Protein AF-A0A938CYE8-F1 (afdb_monomer)

pLDDT: mean 78.58, std 19.73, range [44.91, 98.38]

Radius of gyration: 16.99 Å; Cα contacts (8 Å, |Δi|>4): 42; chains: 1; bounding box: 36×40×44 Å

Nearest PDB structures (foldseek):
  7s5k-assembly1_F  TM=7.234E-01  e=1.205E+00  Myxococcus xanthus

Mean predicted aligned error: 11.72 Å

Solvent-accessible surface area (backbone atoms only — not comparable to full-atom values): 4386 Å² total; per-residue (Å²): 134,87,78,71,55,96,90,54,76,90,62,52,76,68,49,46,52,30,51,50,51,22,50,50,25,52,54,51,29,72,74,51,83,52,68,70,57,28,52,49,23,51,49,51,22,48,53,27,48,29,57,63,72,68,62,54,85,74,58,74,59,53,56,60,67,55,70,69,62,72,86,75,127

Structure (mmCIF, N/CA/C/O backbone):
data_AF-A0A938CYE8-F1
#
_entry.id   AF-A0A938CYE8-F1
#
loop_
_atom_site.group_PDB
_atom_site.id
_atom_site.type_symbol
_atom_site.label_atom_id
_a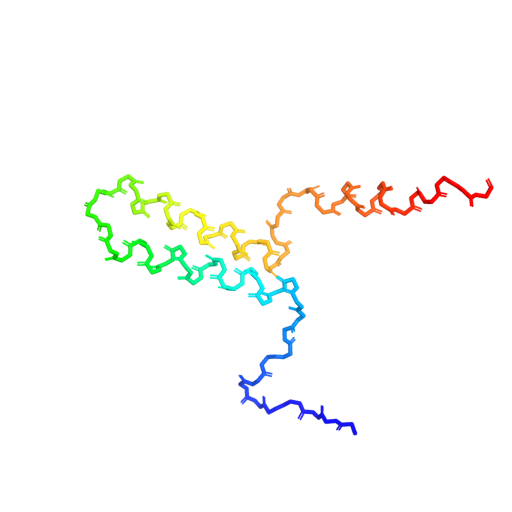tom_site.label_alt_id
_atom_site.label_comp_id
_atom_site.label_asym_id
_atom_site.label_entity_id
_atom_site.label_seq_id
_atom_site.pdbx_PDB_ins_code
_atom_site.Cartn_x
_atom_site.Cartn_y
_atom_site.Cartn_z
_atom_site.occupancy
_atom_site.B_iso_or_equiv
_atom_site.auth_seq_id
_atom_site.auth_comp_id
_atom_site.auth_asym_id
_atom_site.auth_atom_id
_atom_site.pdbx_PDB_model_num
ATOM 1 N N . GLN A 1 1 ? 18.453 -20.309 -18.569 1.00 45.72 1 GLN A N 1
ATOM 2 C CA . GLN A 1 1 ? 17.321 -19.358 -18.548 1.00 45.72 1 GLN A CA 1
ATOM 3 C C . GLN A 1 1 ? 16.389 -19.822 -17.435 1.00 45.72 1 GLN A C 1
ATOM 5 O O . GLN A 1 1 ? 15.782 -20.873 -17.581 1.00 45.72 1 GLN A O 1
ATOM 10 N N . ALA A 1 2 ? 16.407 -19.171 -16.270 1.00 48.78 2 ALA A N 1
ATOM 11 C CA . ALA A 1 2 ? 15.615 -19.611 -15.122 1.00 48.78 2 ALA A CA 1
ATOM 12 C C . ALA A 1 2 ? 14.171 -19.113 -15.288 1.00 48.78 2 ALA A C 1
ATOM 14 O O . ALA A 1 2 ? 13.918 -17.916 -15.188 1.00 48.78 2 ALA A O 1
ATOM 15 N N . MET A 1 3 ? 13.247 -20.019 -15.611 1.00 50.72 3 MET A N 1
ATOM 16 C CA . MET A 1 3 ? 11.810 -19.756 -15.501 1.00 50.72 3 MET A CA 1
ATOM 17 C C . MET A 1 3 ? 11.428 -19.790 -14.021 1.00 50.72 3 MET A C 1
ATOM 19 O O . MET A 1 3 ? 11.770 -20.739 -13.317 1.00 50.72 3 MET A O 1
ATOM 23 N N . LEU A 1 4 ? 10.750 -18.741 -13.562 1.00 55.34 4 LEU A N 1
ATOM 24 C CA . LEU A 1 4 ? 10.230 -18.634 -12.199 1.00 55.34 4 LEU A CA 1
ATOM 25 C C . LEU A 1 4 ? 9.130 -19.668 -11.976 1.00 55.34 4 LEU A C 1
ATOM 27 O O . LEU A 1 4 ? 8.372 -19.990 -12.898 1.00 55.34 4 LEU A O 1
ATOM 31 N N . LYS A 1 5 ? 9.064 -20.213 -10.760 1.00 57.75 5 LYS A N 1
ATOM 32 C CA . LYS A 1 5 ? 8.072 -21.235 -10.414 1.00 57.75 5 LYS A CA 1
ATOM 33 C C . LYS A 1 5 ? 6.667 -20.622 -10.371 1.00 57.75 5 LYS A C 1
ATOM 35 O O . LYS A 1 5 ? 6.522 -19.436 -10.083 1.00 57.75 5 LYS A O 1
ATOM 40 N N . PRO A 1 6 ? 5.605 -21.414 -10.597 1.00 44.91 6 PRO A N 1
ATOM 41 C CA . PRO A 1 6 ? 4.240 -20.963 -10.342 1.00 44.91 6 PRO A CA 1
ATOM 42 C C . PRO A 1 6 ? 4.115 -20.450 -8.896 1.00 44.91 6 PRO A C 1
ATOM 44 O O . PRO A 1 6 ? 4.381 -21.196 -7.957 1.00 44.91 6 PRO A O 1
ATOM 47 N N . GLY A 1 7 ? 3.765 -19.172 -8.729 1.00 60.72 7 GLY A N 1
ATOM 48 C CA . GLY A 1 7 ? 3.726 -18.479 -7.430 1.00 60.72 7 GLY A CA 1
ATOM 49 C C . GLY A 1 7 ? 4.895 -17.518 -7.172 1.00 60.72 7 GLY A C 1
ATOM 50 O O . GLY A 1 7 ? 4.790 -16.663 -6.298 1.00 60.72 7 GLY A O 1
ATOM 51 N N . GLU A 1 8 ? 5.971 -17.587 -7.958 1.00 61.94 8 GLU A N 1
ATOM 52 C CA . GLU A 1 8 ? 7.058 -16.605 -7.941 1.00 61.94 8 GLU A CA 1
ATOM 53 C C . GLU A 1 8 ? 6.784 -15.532 -9.002 1.00 61.94 8 GLU A C 1
ATOM 55 O O . GLU A 1 8 ? 7.006 -15.724 -10.199 1.00 61.94 8 GLU A O 1
ATOM 60 N N . ALA A 1 9 ? 6.283 -14.377 -8.567 1.00 66.88 9 ALA A N 1
ATOM 61 C CA . ALA A 1 9 ? 6.219 -13.207 -9.430 1.00 66.88 9 ALA A CA 1
ATOM 62 C C . ALA A 1 9 ? 7.618 -12.579 -9.536 1.00 66.88 9 ALA A C 1
ATOM 64 O O . ALA A 1 9 ? 8.187 -12.154 -8.530 1.00 66.88 9 ALA A O 1
ATOM 65 N N . ALA A 1 10 ? 8.166 -12.465 -10.752 1.00 73.88 10 ALA A N 1
ATOM 66 C CA . ALA A 1 10 ? 9.263 -11.528 -10.999 1.00 73.88 10 ALA A CA 1
ATOM 67 C C . ALA A 1 10 ? 8.701 -10.112 -10.949 1.00 73.88 10 ALA A C 1
ATOM 69 O O . ALA A 1 10 ? 8.188 -9.593 -11.940 1.00 73.88 10 ALA A O 1
ATOM 70 N N . LEU A 1 11 ? 8.789 -9.501 -9.775 1.00 80.12 11 LEU A N 1
ATOM 71 C CA . LEU A 1 11 ? 8.456 -8.101 -9.591 1.00 80.12 11 LEU A CA 1
ATOM 72 C C . LEU A 1 11 ? 9.682 -7.259 -9.924 1.00 80.12 11 LEU A C 1
ATOM 74 O O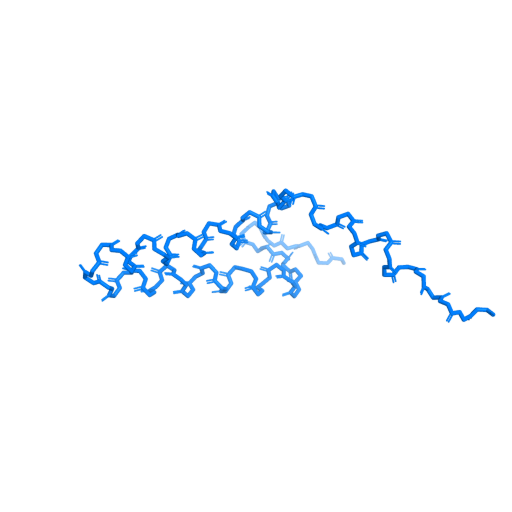 . LEU A 1 11 ? 10.781 -7.509 -9.425 1.00 80.12 11 LEU A O 1
ATOM 78 N N . ASN A 1 12 ? 9.497 -6.231 -10.745 1.00 85.31 12 ASN A N 1
ATOM 79 C CA . ASN A 1 12 ? 10.497 -5.176 -10.825 1.00 85.31 12 ASN A CA 1
ATOM 80 C C . ASN A 1 12 ? 10.461 -4.313 -9.545 1.00 85.31 12 ASN A C 1
ATOM 82 O O . ASN A 1 12 ? 9.503 -4.350 -8.772 1.00 85.31 12 ASN A O 1
ATOM 86 N N . VAL A 1 13 ? 11.499 -3.499 -9.330 1.00 85.56 13 VAL A N 1
ATOM 87 C CA . VAL A 1 13 ? 11.626 -2.659 -8.123 1.00 85.56 13 VAL A CA 1
ATOM 88 C C . VAL A 1 13 ? 10.428 -1.715 -7.935 1.00 85.56 13 VAL A 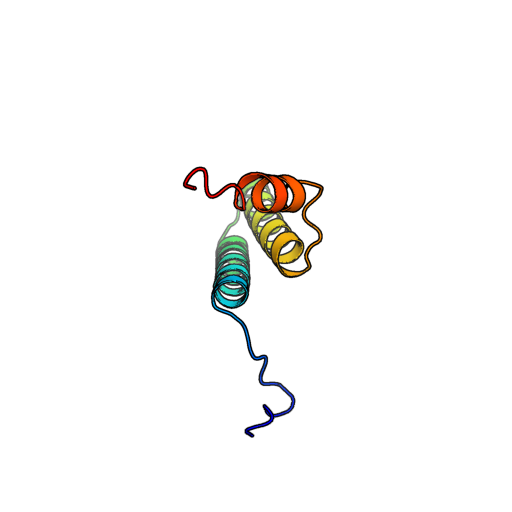C 1
ATOM 90 O O . VAL A 1 13 ? 9.989 -1.512 -6.805 1.00 85.56 13 VAL A O 1
ATOM 93 N N . ARG A 1 14 ? 9.861 -1.163 -9.020 1.00 87.69 14 ARG A N 1
ATOM 94 C CA . ARG A 1 14 ? 8.657 -0.310 -8.955 1.00 87.69 14 ARG A CA 1
ATOM 95 C C . ARG A 1 14 ? 7.455 -1.107 -8.445 1.00 87.69 14 ARG A C 1
ATOM 97 O O . ARG A 1 14 ? 6.774 -0.652 -7.536 1.00 87.69 14 ARG A O 1
ATOM 104 N N . GLN A 1 15 ? 7.207 -2.289 -9.001 1.00 89.81 15 GLN A N 1
ATOM 105 C CA . GLN A 1 15 ? 6.085 -3.150 -8.615 1.00 89.81 15 GLN A CA 1
ATOM 106 C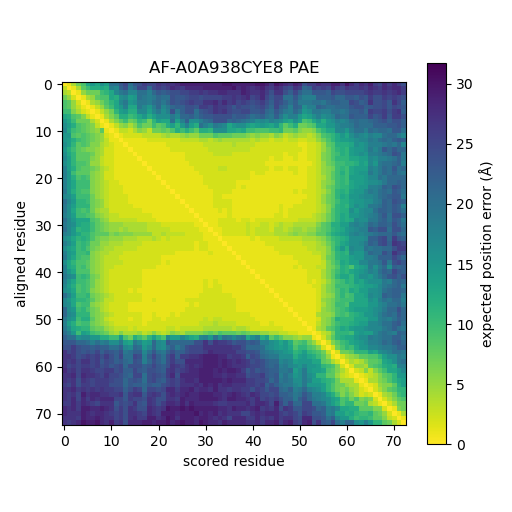 C . GLN A 1 15 ? 6.211 -3.635 -7.169 1.00 89.81 15 GLN A C 1
ATOM 108 O O . GLN A 1 15 ? 5.227 -3.606 -6.437 1.00 89.81 15 GLN A O 1
ATOM 113 N N . ALA A 1 16 ? 7.419 -4.019 -6.744 1.00 91.50 16 ALA A N 1
ATOM 114 C CA . ALA A 1 16 ? 7.681 -4.429 -5.367 1.00 91.50 16 ALA A CA 1
ATOM 115 C C . ALA A 1 16 ? 7.331 -3.312 -4.370 1.00 91.50 16 ALA A C 1
ATOM 117 O O . ALA A 1 16 ? 6.594 -3.558 -3.421 1.00 91.50 16 ALA A O 1
ATOM 118 N N . ARG A 1 17 ? 7.760 -2.071 -4.643 1.00 94.25 17 ARG A N 1
ATOM 119 C CA . ARG A 1 17 ? 7.427 -0.902 -3.809 1.00 94.25 17 ARG A CA 1
ATOM 120 C C . ARG A 1 17 ? 5.928 -0.615 -3.752 1.00 94.25 17 ARG A C 1
ATOM 122 O O . ARG A 1 17 ? 5.416 -0.264 -2.698 1.00 94.25 17 ARG A O 1
ATOM 129 N N . LEU A 1 18 ? 5.221 -0.752 -4.874 1.00 93.81 18 LEU A N 1
ATOM 130 C CA . LEU A 1 18 ? 3.770 -0.537 -4.917 1.00 93.81 18 LEU A CA 1
ATOM 131 C C . LEU A 1 18 ? 3.016 -1.588 -4.093 1.00 93.81 18 LEU A C 1
ATOM 133 O O . LEU A 1 18 ? 2.067 -1.251 -3.389 1.00 93.81 18 LEU A O 1
ATOM 137 N N . ILE A 1 19 ? 3.457 -2.847 -4.145 1.00 95.19 19 ILE A N 1
ATOM 138 C CA . ILE A 1 19 ? 2.882 -3.930 -3.337 1.00 95.19 19 ILE A CA 1
ATOM 139 C C . ILE A 1 19 ? 3.188 -3.723 -1.851 1.00 95.19 19 ILE A C 1
ATOM 141 O O . ILE A 1 19 ? 2.296 -3.890 -1.025 1.00 95.19 19 ILE A O 1
ATOM 145 N N . GLU A 1 20 ? 4.414 -3.326 -1.511 1.00 96.44 20 GLU A N 1
ATOM 146 C CA . GLU A 1 20 ? 4.811 -2.998 -0.138 1.00 96.44 20 GLU A CA 1
ATOM 147 C C . GLU A 1 20 ? 3.970 -1.842 0.426 1.00 96.44 20 GLU A C 1
ATOM 149 O O . GLU A 1 20 ? 3.393 -1.970 1.503 1.00 96.44 20 GLU A O 1
ATOM 154 N N . ALA A 1 21 ? 3.799 -0.761 -0.341 1.00 96.94 21 ALA A N 1
ATOM 155 C CA . ALA A 1 21 ? 2.955 0.370 0.042 1.00 96.94 21 ALA A CA 1
ATOM 156 C C . ALA A 1 21 ? 1.489 -0.039 0.269 1.00 96.94 21 ALA A C 1
ATOM 158 O O . ALA A 1 21 ? 0.885 0.357 1.266 1.00 96.94 21 ALA A O 1
ATOM 159 N N . ALA A 1 22 ? 0.923 -0.867 -0.617 1.00 97.50 22 ALA A N 1
ATOM 160 C CA . ALA A 1 22 ? -0.426 -1.396 -0.434 1.00 97.50 22 ALA A CA 1
ATOM 161 C C . ALA A 1 22 ? -0.528 -2.282 0.821 1.00 97.50 22 ALA A C 1
ATOM 163 O O . ALA A 1 22 ? -1.504 -2.191 1.563 1.00 97.50 22 ALA A O 1
ATOM 164 N N . GLY A 1 23 ? 0.487 -3.113 1.077 1.00 97.88 23 GLY A N 1
ATOM 165 C CA . GLY A 1 23 ? 0.564 -3.965 2.262 1.00 97.88 23 GLY A CA 1
ATOM 166 C C . GLY A 1 23 ? 0.601 -3.167 3.564 1.00 97.88 23 GLY A C 1
ATOM 167 O O . GLY A 1 23 ? -0.149 -3.486 4.486 1.00 97.88 23 GLY A O 1
ATOM 168 N N . HIS A 1 24 ? 1.408 -2.105 3.621 1.00 98.38 24 HIS A N 1
ATOM 169 C CA . HIS A 1 24 ? 1.459 -1.207 4.776 1.00 98.38 24 HIS A CA 1
ATOM 170 C C . HIS A 1 24 ? 0.116 -0.533 5.035 1.00 98.38 24 HIS A C 1
ATOM 172 O O . HIS A 1 24 ? -0.408 -0.654 6.135 1.00 98.38 24 HIS A O 1
ATOM 178 N N . ALA A 1 25 ? -0.499 0.060 4.010 1.00 97.94 25 ALA A N 1
ATOM 179 C CA . ALA A 1 25 ? -1.800 0.707 4.159 1.00 97.94 25 ALA A CA 1
ATOM 180 C C . ALA A 1 25 ? -2.887 -0.268 4.656 1.00 97.94 25 ALA A C 1
ATOM 182 O O . ALA A 1 25 ? -3.709 0.077 5.498 1.00 97.94 25 ALA A O 1
ATOM 183 N N . LEU A 1 26 ? -2.880 -1.524 4.194 1.00 98.31 26 LEU A N 1
ATOM 184 C CA . LEU A 1 26 ? -3.811 -2.544 4.691 1.00 98.31 26 LEU A CA 1
ATOM 185 C C . LEU A 1 26 ? -3.518 -2.984 6.133 1.00 98.31 26 LEU A C 1
ATOM 187 O O . LEU A 1 26 ? -4.446 -3.340 6.863 1.00 98.31 26 LEU A O 1
ATOM 191 N N . ALA A 1 27 ? -2.251 -3.014 6.545 1.00 98.25 27 ALA A N 1
ATOM 192 C CA . ALA A 1 27 ? -1.875 -3.302 7.926 1.00 98.25 27 ALA A CA 1
ATOM 193 C C . ALA A 1 27 ? -2.297 -2.159 8.860 1.00 98.25 27 ALA A C 1
ATOM 195 O O . ALA A 1 27 ? -2.880 -2.415 9.916 1.00 98.25 27 ALA A O 1
ATOM 196 N N . ASP A 1 28 ? -2.088 -0.916 8.427 1.00 97.56 28 ASP A N 1
ATOM 197 C CA . ASP A 1 28 ? -2.496 0.279 9.155 1.00 97.56 28 ASP A CA 1
ATOM 198 C C . ASP A 1 28 ? -4.018 0.295 9.323 1.00 97.56 28 ASP A C 1
ATOM 200 O O . ASP A 1 28 ? -4.482 0.317 10.464 1.00 97.56 28 ASP A O 1
ATOM 204 N N . ALA A 1 29 ? -4.784 0.088 8.242 1.00 97.69 29 ALA A N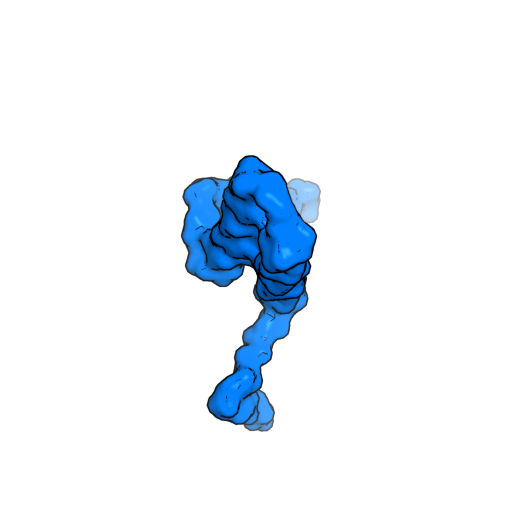 1
ATOM 205 C CA . ALA A 1 29 ? -6.250 0.028 8.277 1.00 97.69 29 ALA A CA 1
ATOM 206 C C . ALA A 1 29 ? -6.794 -0.969 9.316 1.00 97.69 29 ALA A C 1
ATOM 208 O O . ALA A 1 29 ? -7.795 -0.699 9.977 1.00 97.69 29 ALA A O 1
ATOM 209 N N . GLN A 1 30 ? -6.139 -2.125 9.478 1.00 97.56 30 GLN A N 1
ATOM 210 C CA . GLN A 1 30 ? -6.538 -3.146 10.458 1.00 97.56 30 GLN A CA 1
ATOM 211 C C . GLN A 1 30 ? -6.307 -2.712 11.911 1.00 97.56 30 GLN A C 1
ATOM 213 O O . GLN A 1 30 ? -6.978 -3.210 12.815 1.00 97.56 30 GLN A O 1
ATOM 218 N N . SER A 1 31 ? -5.357 -1.807 12.148 1.00 96.25 31 SER A N 1
ATOM 219 C CA . SER A 1 31 ? -5.030 -1.294 13.481 1.00 96.25 31 SER A CA 1
ATOM 220 C C . SER A 1 31 ? -5.897 -0.099 13.906 1.00 96.25 31 SER A C 1
ATOM 222 O O . SER A 1 31 ? -5.949 0.230 15.096 1.00 96.25 31 SER A O 1
ATOM 224 N N . GLN A 1 32 ? -6.603 0.531 12.961 1.00 96.44 32 GLN A N 1
ATOM 225 C CA . GLN A 1 32 ? -7.407 1.726 13.203 1.00 96.44 32 GLN A CA 1
ATOM 226 C C . GLN A 1 32 ? -8.817 1.411 13.711 1.00 96.44 32 GLN A C 1
ATOM 228 O O . GLN A 1 32 ? -9.407 0.369 13.431 1.00 96.44 32 GLN A O 1
ATOM 233 N N . ARG A 1 33 ? -9.379 2.357 14.471 1.00 95.06 33 ARG A N 1
ATOM 234 C CA . ARG A 1 33 ? -10.764 2.294 14.979 1.00 95.06 33 ARG A CA 1
ATOM 235 C C . ARG A 1 33 ? -11.660 3.391 14.423 1.00 95.06 33 ARG A C 1
ATOM 237 O O . ARG A 1 33 ? -12.875 3.229 14.433 1.00 95.06 33 ARG A O 1
ATOM 244 N N . ASP A 1 34 ? -11.072 4.500 13.981 1.00 97.00 34 ASP A N 1
ATOM 245 C CA . ASP A 1 34 ? -11.808 5.593 13.359 1.00 97.00 34 ASP A CA 1
ATOM 246 C C . ASP A 1 34 ? -12.158 5.207 11.911 1.00 97.00 34 ASP A C 1
ATOM 248 O O . ASP A 1 34 ? -11.243 4.999 11.106 1.00 97.00 34 ASP A O 1
ATOM 252 N N . PRO A 1 35 ? -13.452 5.121 11.550 1.00 92.44 35 PRO A N 1
ATOM 253 C CA . PRO A 1 35 ? -13.871 4.768 10.197 1.00 92.44 35 PRO A CA 1
ATOM 254 C C . PRO A 1 35 ? -13.309 5.689 9.111 1.00 92.44 35 PRO A C 1
ATOM 256 O O . PRO A 1 35 ?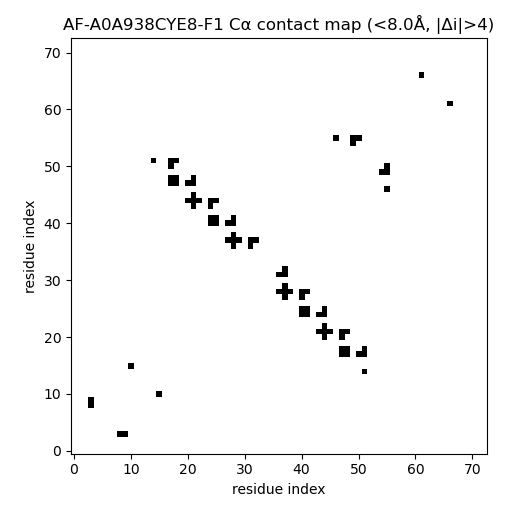 -13.115 5.240 7.981 1.00 92.44 35 PRO A O 1
ATOM 259 N N . LEU A 1 36 ? -13.045 6.960 9.429 1.00 96.44 36 LEU A N 1
ATOM 260 C CA . LEU A 1 36 ? -12.486 7.910 8.474 1.00 96.44 36 LEU A CA 1
ATOM 261 C C . LEU A 1 36 ? -11.033 7.565 8.135 1.00 96.44 36 LEU A C 1
ATOM 263 O O . LEU A 1 36 ? -10.656 7.592 6.966 1.00 96.44 36 LEU A O 1
ATOM 267 N N . ILE A 1 37 ? -10.243 7.188 9.142 1.00 95.38 37 ILE A N 1
ATOM 268 C CA . ILE A 1 37 ? -8.844 6.791 8.948 1.00 95.38 37 ILE A CA 1
ATOM 269 C C . ILE A 1 37 ? -8.774 5.436 8.237 1.00 95.38 37 ILE A C 1
ATOM 271 O O . ILE A 1 37 ? -8.049 5.304 7.257 1.00 95.38 37 ILE A O 1
ATOM 275 N N . VAL A 1 38 ? -9.625 4.475 8.621 1.00 97.31 38 VAL A N 1
ATOM 276 C CA . VAL A 1 38 ? -9.749 3.191 7.904 1.00 97.31 38 VAL A CA 1
ATOM 277 C C . VAL A 1 38 ? -10.063 3.420 6.420 1.00 97.31 38 VAL A C 1
ATOM 279 O O . VAL A 1 38 ? -9.461 2.795 5.549 1.00 97.31 38 VAL A O 1
ATOM 282 N N . ALA A 1 39 ? -11.001 4.318 6.105 1.00 95.81 39 ALA A N 1
ATOM 283 C CA . ALA A 1 39 ? -11.361 4.619 4.721 1.00 95.81 39 ALA A CA 1
ATOM 284 C C . ALA A 1 39 ? -10.196 5.239 3.931 1.00 95.81 39 ALA A C 1
ATOM 286 O O . ALA A 1 39 ? -10.028 4.922 2.749 1.00 95.81 39 ALA A O 1
ATOM 287 N N . GLU A 1 40 ? -9.396 6.091 4.570 1.00 97.88 40 GLU A N 1
ATOM 288 C CA . GLU A 1 40 ? -8.220 6.717 3.967 1.00 97.88 40 GLU A CA 1
ATOM 289 C C . GLU A 1 40 ? -7.093 5.707 3.701 1.00 97.88 40 GLU A C 1
ATOM 291 O O . GLU A 1 40 ? -6.518 5.691 2.607 1.00 97.88 40 GLU A O 1
ATOM 296 N N . ASP A 1 41 ? -6.848 4.787 4.631 1.00 97.69 41 ASP A N 1
ATOM 297 C CA . ASP A 1 41 ? -5.873 3.708 4.459 1.00 97.69 41 ASP A CA 1
ATOM 298 C C . ASP A 1 41 ? -6.288 2.767 3.312 1.00 97.69 41 ASP A C 1
ATOM 300 O O . ASP A 1 41 ? -5.499 2.440 2.418 1.00 97.69 41 ASP A O 1
ATOM 304 N N . LEU A 1 42 ? -7.576 2.408 3.238 1.00 97.44 42 LEU A N 1
ATOM 305 C CA . LEU A 1 42 ? -8.122 1.618 2.128 1.00 97.44 42 LEU A CA 1
ATOM 306 C C . LEU A 1 42 ? -8.072 2.366 0.786 1.00 97.44 42 LEU A C 1
ATOM 308 O O . LEU A 1 42 ? -7.872 1.747 -0.266 1.00 97.44 42 LEU A O 1
ATOM 312 N N . ARG A 1 43 ? -8.261 3.692 0.791 1.00 96.62 43 ARG A N 1
ATOM 313 C CA . ARG A 1 43 ? -8.090 4.536 -0.402 1.00 96.62 43 ARG A CA 1
ATOM 314 C C . ARG A 1 43 ? -6.636 4.500 -0.870 1.00 96.62 43 ARG A C 1
ATOM 316 O O . ARG A 1 43 ? -6.402 4.326 -2.065 1.00 96.62 43 ARG A O 1
ATOM 323 N N . SER A 1 44 ? -5.686 4.602 0.053 1.00 96.31 44 SER A N 1
ATOM 324 C CA . SER A 1 44 ? -4.250 4.552 -0.235 1.00 96.31 44 SER A CA 1
ATOM 325 C C . SER A 1 44 ? -3.826 3.202 -0.816 1.00 96.31 44 SER A C 1
ATOM 327 O O . SER A 1 44 ? -3.170 3.164 -1.860 1.00 96.31 44 SER A O 1
ATOM 329 N N . ALA A 1 45 ? -4.294 2.091 -0.234 1.00 97.19 45 ALA A N 1
ATOM 330 C CA . ALA A 1 45 ? -4.067 0.753 -0.785 1.00 97.19 45 ALA A CA 1
ATOM 331 C C . ALA A 1 45 ? -4.620 0.615 -2.216 1.00 97.19 45 ALA A C 1
ATOM 333 O O . ALA A 1 45 ? -3.943 0.094 -3.105 1.00 97.19 45 ALA A O 1
ATOM 334 N N . ARG A 1 46 ? -5.830 1.135 -2.470 1.00 95.06 46 ARG A N 1
ATOM 335 C CA . ARG A 1 46 ? -6.444 1.128 -3.807 1.00 95.06 46 ARG A CA 1
ATOM 336 C C . ARG A 1 46 ? -5.622 1.914 -4.830 1.00 95.06 46 ARG A C 1
ATOM 338 O O . ARG A 1 46 ? -5.380 1.390 -5.909 1.00 95.06 46 ARG A O 1
ATOM 345 N N . VAL A 1 47 ? -5.133 3.106 -4.486 1.00 94.56 47 VAL A N 1
ATOM 346 C CA . VAL A 1 47 ? -4.282 3.918 -5.381 1.00 94.56 47 VAL A CA 1
ATOM 347 C C . VAL A 1 47 ? -2.974 3.199 -5.731 1.00 94.56 47 VAL A C 1
ATOM 349 O O . VAL A 1 47 ? -2.537 3.227 -6.886 1.00 94.56 47 VAL A O 1
ATOM 352 N N . ALA A 1 48 ? -2.354 2.521 -4.761 1.00 93.12 48 ALA A N 1
ATOM 353 C CA . ALA A 1 48 ? -1.157 1.721 -5.009 1.00 93.12 48 ALA A CA 1
ATOM 354 C C . ALA A 1 48 ? -1.444 0.554 -5.973 1.00 93.12 48 ALA A C 1
ATOM 356 O O . ALA A 1 48 ? -0.657 0.308 -6.891 1.00 93.12 48 ALA A O 1
ATOM 357 N N . PHE A 1 49 ? -2.596 -0.112 -5.834 1.00 93.56 49 PHE A N 1
ATOM 358 C CA . PHE A 1 49 ? -3.029 -1.145 -6.777 1.00 93.56 49 PHE A CA 1
ATOM 359 C C . PHE A 1 49 ? -3.369 -0.593 -8.159 1.00 93.56 49 PHE A C 1
ATOM 361 O O . PHE A 1 49 ? -2.966 -1.191 -9.154 1.00 93.56 49 PHE A O 1
ATOM 368 N N . ASP A 1 50 ? -4.044 0.550 -8.249 1.00 90.62 50 ASP A N 1
ATOM 369 C CA . ASP A 1 50 ? -4.323 1.196 -9.532 1.00 90.62 50 ASP A CA 1
ATOM 370 C C . ASP A 1 50 ? -3.013 1.519 -10.261 1.00 90.62 50 ASP A C 1
ATOM 372 O O . ASP A 1 50 ? -2.860 1.205 -11.441 1.00 90.62 50 ASP A O 1
ATOM 376 N N . SER A 1 51 ? -2.015 2.017 -9.528 1.00 88.50 51 SER A N 1
ATOM 377 C CA . SER A 1 51 ? -0.674 2.289 -10.058 1.00 88.50 51 SER A CA 1
ATOM 378 C C . SER A 1 51 ? 0.084 1.022 -10.466 1.00 88.50 51 SER A C 1
ATOM 380 O O . SER A 1 51 ? 0.837 1.037 -11.442 1.00 88.50 51 SER A O 1
ATOM 382 N N . LEU A 1 52 ? -0.110 -0.085 -9.742 1.00 88.38 52 LEU A N 1
ATOM 383 C CA . LEU A 1 52 ? 0.477 -1.391 -10.061 1.00 88.38 52 LEU A CA 1
ATOM 384 C C . LEU A 1 52 ? -0.145 -1.999 -11.324 1.00 88.38 52 LEU A C 1
ATOM 386 O O . LEU A 1 52 ? 0.562 -2.595 -12.136 1.00 88.38 52 LEU A O 1
ATOM 390 N N . LEU A 1 53 ? -1.460 -1.843 -11.484 1.00 87.88 53 LEU A N 1
ATOM 391 C CA . LEU A 1 53 ? -2.243 -2.375 -12.599 1.00 87.88 53 LEU A CA 1
ATOM 392 C C . LEU A 1 53 ? -2.217 -1.468 -13.839 1.00 87.88 53 LEU A C 1
ATOM 394 O O . LEU A 1 53 ? -2.824 -1.820 -14.850 1.00 87.88 53 LEU A O 1
ATOM 398 N N . GLY A 1 54 ? -1.553 -0.308 -13.771 1.00 79.69 54 GLY A N 1
ATOM 399 C CA . GLY A 1 54 ? -1.543 0.679 -14.855 1.00 79.69 54 GLY A CA 1
ATOM 400 C C . GLY A 1 54 ? -2.904 1.349 -15.076 1.00 79.69 54 GLY A C 1
ATOM 401 O O . GLY A 1 54 ? -3.189 1.825 -16.171 1.00 79.69 54 GLY A O 1
ATOM 402 N N . ARG A 1 55 ? -3.760 1.366 -14.047 1.00 71.25 55 ARG A N 1
ATOM 403 C CA . ARG A 1 55 ? -5.069 2.036 -14.013 1.00 71.25 55 ARG A CA 1
ATOM 404 C C . ARG A 1 55 ? -4.986 3.455 -13.448 1.00 71.25 55 ARG A C 1
ATOM 406 O O . ARG A 1 55 ? -6.001 4.011 -13.039 1.00 71.25 55 ARG A O 1
ATOM 413 N N . THR A 1 56 ? -3.804 4.066 -13.443 1.00 58.72 56 THR A N 1
ATOM 414 C CA . THR A 1 56 ? -3.666 5.490 -13.144 1.00 58.72 56 THR A CA 1
ATOM 415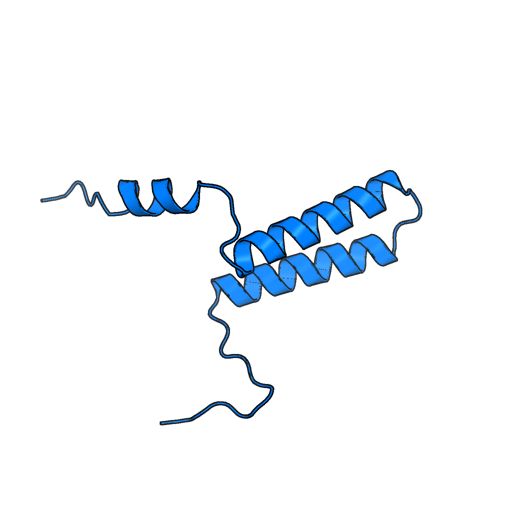 C C . THR A 1 56 ? -4.229 6.277 -14.321 1.00 58.72 56 THR A C 1
ATOM 417 O O . THR A 1 56 ? -3.683 6.257 -15.424 1.00 58.72 56 THR A O 1
ATOM 420 N N . THR A 1 57 ? -5.355 6.952 -14.114 1.00 54.59 57 THR A N 1
ATOM 421 C CA . THR A 1 57 ? -5.888 7.929 -15.064 1.00 54.59 57 THR A CA 1
ATOM 422 C C . THR A 1 57 ? -4.792 8.941 -15.427 1.00 54.59 57 THR A C 1
ATOM 424 O O . THR A 1 57 ? -4.382 9.760 -14.614 1.00 54.59 57 THR A O 1
ATOM 427 N N . THR A 1 58 ? -4.322 8.869 -16.674 1.00 50.91 58 THR A N 1
ATOM 428 C CA . THR A 1 58 ? -3.663 9.929 -17.467 1.00 50.91 58 THR A CA 1
ATOM 429 C C . THR A 1 58 ? -2.257 10.448 -17.115 1.00 50.91 58 THR A C 1
ATOM 431 O O . THR A 1 58 ? -1.686 11.120 -17.970 1.00 50.91 58 THR A O 1
ATOM 434 N N . GLU A 1 59 ? -1.634 10.131 -15.976 1.00 49.88 59 GLU A N 1
ATOM 435 C CA . GLU A 1 59 ? -0.364 10.798 -15.590 1.00 49.88 59 GLU A CA 1
ATOM 436 C C . GLU A 1 59 ? 0.931 10.111 -16.090 1.00 49.88 59 GLU A C 1
ATOM 438 O O . GLU A 1 59 ? 1.893 10.801 -16.425 1.00 49.88 59 GLU A O 1
ATOM 443 N N . ASP A 1 60 ? 0.930 8.788 -16.330 1.00 53.34 60 ASP A N 1
ATOM 444 C CA . ASP A 1 60 ? 2.074 8.070 -16.953 1.00 53.34 60 ASP A CA 1
ATOM 445 C C . ASP A 1 60 ? 2.329 8.518 -18.420 1.00 53.34 60 ASP A C 1
ATOM 447 O O . ASP A 1 60 ? 3.404 8.275 -18.984 1.00 53.34 60 ASP A O 1
ATOM 451 N N . MET A 1 61 ? 1.365 9.213 -19.050 1.00 51.81 61 MET A N 1
ATOM 452 C CA . MET A 1 61 ? 1.557 9.804 -20.378 1.00 51.81 61 MET A CA 1
ATOM 453 C C . MET A 1 61 ? 2.477 11.028 -20.350 1.00 51.81 61 MET A C 1
ATOM 455 O O . MET A 1 61 ? 3.224 11.203 -21.305 1.00 51.81 61 MET A O 1
ATOM 459 N N . LEU A 1 62 ? 2.483 11.852 -19.295 1.00 52.56 62 LEU A N 1
A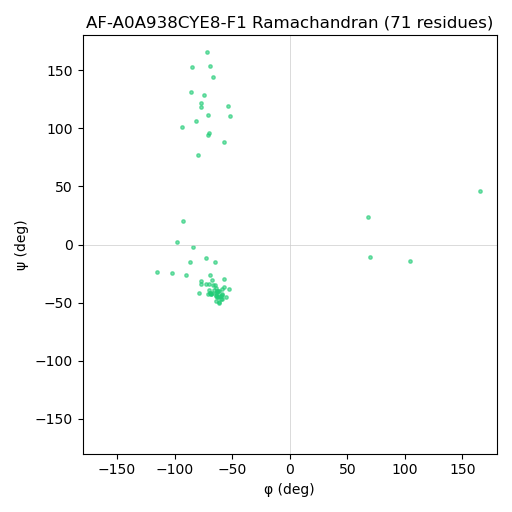TOM 460 C CA . LEU A 1 62 ? 3.300 13.076 -19.275 1.00 52.56 62 LEU A CA 1
ATOM 461 C C . LEU A 1 62 ? 4.770 12.779 -18.962 1.00 52.56 62 LEU A C 1
ATOM 463 O O . LEU A 1 62 ? 5.645 13.286 -19.662 1.00 52.56 62 LEU A O 1
ATOM 467 N N . ASP A 1 63 ? 5.057 11.886 -18.015 1.00 53.94 63 ASP A N 1
ATOM 468 C CA . ASP A 1 63 ? 6.442 11.517 -17.684 1.00 53.94 63 ASP A CA 1
ATOM 469 C C . ASP A 1 63 ? 7.135 10.749 -18.818 1.00 53.94 63 ASP A C 1
ATOM 471 O O . ASP A 1 63 ? 8.334 10.912 -19.049 1.00 53.94 63 ASP A O 1
ATOM 475 N N . THR A 1 64 ? 6.386 9.984 -19.616 1.00 55.75 64 THR A N 1
ATOM 476 C CA . THR A 1 64 ? 6.938 9.335 -20.817 1.00 55.75 64 THR A CA 1
ATOM 477 C C . THR A 1 64 ? 7.103 10.323 -21.982 1.00 55.75 64 THR A C 1
ATOM 479 O O . THR A 1 64 ? 8.032 10.177 -22.783 1.00 55.75 64 THR A O 1
ATOM 482 N N . LEU A 1 65 ? 6.237 11.343 -22.077 1.00 56.81 65 LEU A N 1
ATOM 483 C CA . LEU A 1 65 ? 6.296 12.366 -23.127 1.00 56.81 65 LEU A CA 1
ATOM 484 C C . LEU A 1 65 ? 7.401 13.404 -22.871 1.00 56.81 65 LEU A C 1
ATOM 486 O O . LEU A 1 65 ? 8.038 13.847 -23.824 1.00 56.81 65 LEU A O 1
ATOM 490 N N . PHE A 1 66 ? 7.679 13.747 -21.608 1.00 53.81 66 PHE A N 1
ATOM 491 C CA . PHE A 1 66 ? 8.694 14.740 -21.236 1.00 53.81 66 PHE A CA 1
ATOM 492 C C . PHE A 1 66 ? 10.014 14.136 -20.729 1.00 53.81 66 PHE A C 1
ATOM 494 O O . PHE A 1 66 ? 11.066 14.743 -20.922 1.00 53.81 66 PHE A O 1
ATOM 501 N N . GLY A 1 67 ? 10.016 12.912 -20.189 1.00 56.38 67 GLY A N 1
ATOM 502 C CA . GLY A 1 67 ? 11.222 12.240 -19.681 1.00 56.38 67 GLY A CA 1
ATOM 503 C C . GLY A 1 67 ? 12.199 11.743 -20.757 1.00 56.38 67 GLY A C 1
ATOM 504 O O . GLY A 1 67 ? 13.333 11.386 -20.442 1.00 56.38 67 GLY A O 1
ATOM 505 N N . ARG A 1 68 ? 11.795 11.737 -22.039 1.00 55.50 68 ARG A N 1
ATOM 506 C CA . ARG A 1 68 ? 12.662 11.418 -23.196 1.00 55.50 68 ARG A CA 1
ATOM 507 C C . ARG A 1 68 ? 13.226 12.643 -23.914 1.00 55.50 68 ARG A C 1
ATOM 509 O O . ARG A 1 68 ? 13.973 12.471 -24.879 1.00 55.50 68 ARG A O 1
ATOM 516 N N . PHE A 1 69 ? 12.941 13.857 -23.446 1.00 52.19 69 PHE A N 1
ATOM 517 C CA . PHE A 1 69 ? 13.711 15.024 -23.863 1.00 52.19 69 PHE A CA 1
ATOM 518 C C . PHE A 1 69 ? 15.015 15.067 -23.068 1.00 52.19 69 PHE A C 1
ATOM 520 O O . PHE A 1 69 ? 15.207 15.878 -22.167 1.00 52.19 69 PHE A O 1
ATOM 527 N N . CYS A 1 70 ? 15.958 14.214 -23.468 1.00 53.22 70 CYS A N 1
ATOM 528 C CA . CYS A 1 70 ? 17.357 14.604 -23.420 1.00 53.22 70 CYS A CA 1
ATOM 529 C C . CYS A 1 70 ? 17.495 15.882 -24.269 1.00 53.22 70 CYS A C 1
ATOM 531 O O . CYS A 1 70 ? 17.725 15.812 -25.476 1.00 53.22 70 CYS A O 1
ATOM 533 N N . ILE A 1 71 ? 17.301 17.055 -2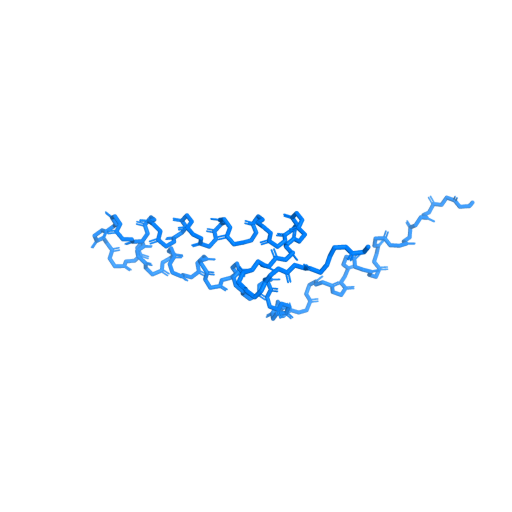3.659 1.00 53.66 71 ILE A N 1
ATOM 534 C CA . ILE A 1 71 ? 17.836 18.315 -24.176 1.00 53.66 71 ILE A CA 1
ATOM 535 C C . ILE A 1 71 ? 19.345 18.206 -23.968 1.00 53.66 71 ILE A C 1
ATOM 537 O O . ILE A 1 71 ? 19.849 18.386 -22.864 1.00 53.66 71 ILE A O 1
ATOM 541 N N . GLY A 1 72 ? 20.043 17.780 -25.015 1.00 50.56 72 GLY A N 1
ATOM 542 C CA . GLY A 1 72 ? 21.479 17.530 -24.969 1.00 50.56 72 GLY A CA 1
ATOM 543 C C . GLY A 1 72 ? 21.987 16.729 -26.164 1.00 50.56 72 GLY A C 1
ATOM 544 O O . GLY A 1 72 ? 22.720 15.760 -25.986 1.00 50.56 72 GLY A O 1
ATOM 545 N N . LYS A 1 73 ? 21.563 17.108 -27.371 1.00 50.59 73 LYS A N 1
ATOM 546 C CA . LYS A 1 73 ? 22.489 17.190 -28.504 1.00 50.59 73 LYS A CA 1
ATOM 547 C C . LYS A 1 73 ? 22.897 18.646 -28.644 1.00 50.59 73 LYS A C 1
ATOM 549 O O . LYS A 1 73 ? 22.005 19.493 -28.415 1.00 50.59 73 LYS A O 1
#

Foldseek 3Di:
DDDDDVVDDPDDPLLVVLVVQLVVLCVVLVVDDDVVSVVVSNVRSVVSVCVNVVVPPPDVVVCVVPVPPPPDD

Secondary structure (DSSP, 8-state):
--PPPTT-----HHHHHHHHHHHHHHHHHHH---HHHHHHHHHHHHHHHHHHTT---SSHHHHHHHTT-----

Sequence (73 aa):
QAMLKPGEAALNVRQARLIEAAGHALADAQSQRDPLIVAEDLRSARVAFDSLLGRTTTEDMLDTLFGRFCIGK